Protein AF-A0A5K1ELY2-F1 (afdb_monomer)

Organism: NCBI:txid210225

Foldseek 3Di:
DDPDDDADAQPLVCVCPPPVHDDPVSSVVRDDDPRVVSVVVVVD

Mean predicted aligned error: 3.33 Å

InterPro domains:
  IPR002695 Bifunctional purine biosynthesis protein PurH-like [PTHR11692] (1-44)
  IPR036914 Methylglyoxal synthase-like domain superfamily [G3DSA:3.40.50.1380] (1-44)
  IPR036914 Methylglyoxal synthase-like domain superfamily [SSF52335] (2-44)

Structure (mmCIF, N/CA/C/O backbone):
data_AF-A0A5K1ELY2-F1
#
_entry.id   AF-A0A5K1ELY2-F1
#
loop_
_atom_site.group_PDB
_atom_site.id
_atom_site.type_symbol
_atom_site.label_atom_id
_atom_site.label_alt_id
_atom_site.label_comp_id
_atom_site.label_asym_id
_atom_site.label_entity_id
_atom_site.label_seq_id
_atom_site.pdbx_PDB_ins_code
_atom_site.Cartn_x
_atom_site.Cartn_y
_atom_site.Cartn_z
_atom_site.occupancy
_atom_site.B_iso_or_equiv
_atom_site.auth_seq_id
_atom_site.auth_comp_id
_atom_site.auth_asym_id
_atom_site.auth_atom_id
_atom_site.pdbx_PDB_model_num
ATOM 1 N N . THR A 1 1 ? 20.058 3.491 -13.789 1.00 85.44 1 THR A N 1
ATOM 2 C CA . THR A 1 1 ? 18.879 2.847 -14.401 1.00 85.44 1 THR A CA 1
ATOM 3 C C . THR A 1 1 ? 18.604 1.571 -13.645 1.00 85.44 1 THR A C 1
ATOM 5 O O . THR A 1 1 ? 19.550 1.031 -13.084 1.00 85.44 1 THR A O 1
ATOM 8 N N . PHE A 1 2 ? 17.350 1.138 -13.567 1.00 95.44 2 PHE A N 1
ATOM 9 C CA . PHE A 1 2 ? 16.983 -0.122 -12.925 1.00 95.44 2 PHE A CA 1
ATOM 10 C C . PHE A 1 2 ? 16.532 -1.102 -14.003 1.00 95.44 2 PHE A C 1
ATOM 12 O O . PHE A 1 2 ? 15.639 -0.767 -14.776 1.00 95.44 2 PHE A O 1
ATOM 19 N N . ASP A 1 3 ? 17.157 -2.277 -14.053 1.00 97.25 3 ASP A N 1
ATOM 20 C CA . ASP A 1 3 ? 16.832 -3.309 -15.046 1.00 97.25 3 ASP A CA 1
ATOM 21 C C . ASP A 1 3 ? 15.600 -4.128 -14.638 1.00 97.25 3 ASP A C 1
ATOM 23 O O . ASP A 1 3 ? 14.879 -4.649 -15.484 1.00 97.25 3 ASP A O 1
ATOM 27 N N . VAL A 1 4 ? 15.345 -4.230 -13.330 1.00 97.31 4 VAL A N 1
ATOM 28 C CA . VAL A 1 4 ? 14.191 -4.928 -12.759 1.00 97.31 4 VAL A CA 1
ATOM 29 C C . VAL A 1 4 ? 13.667 -4.137 -11.564 1.00 97.31 4 VAL A C 1
ATOM 31 O O . VAL A 1 4 ? 14.438 -3.675 -10.723 1.00 97.31 4 VAL A O 1
ATOM 34 N N . VAL A 1 5 ? 12.343 -4.019 -11.474 1.00 96.44 5 VAL A N 1
ATOM 35 C CA . VAL A 1 5 ? 11.633 -3.426 -10.337 1.00 96.44 5 VAL A CA 1
ATOM 36 C C . VAL A 1 5 ? 10.603 -4.444 -9.850 1.00 96.44 5 VAL A C 1
ATOM 38 O O . VAL A 1 5 ? 9.688 -4.801 -10.587 1.00 96.44 5 VAL A O 1
ATOM 41 N N . ILE A 1 6 ? 10.768 -4.935 -8.618 1.00 97.12 6 ILE A N 1
ATOM 42 C CA . ILE A 1 6 ? 9.849 -5.886 -7.975 1.00 97.12 6 ILE A CA 1
ATOM 43 C C . ILE A 1 6 ? 9.160 -5.152 -6.832 1.00 97.12 6 ILE A C 1
ATOM 45 O O . ILE A 1 6 ? 9.813 -4.761 -5.866 1.00 97.12 6 ILE A O 1
ATOM 49 N N . VAL A 1 7 ? 7.850 -4.951 -6.950 1.00 96.81 7 VAL A N 1
ATOM 50 C CA . VAL A 1 7 ? 7.052 -4.213 -5.966 1.00 96.81 7 VAL A CA 1
ATOM 51 C C . VAL A 1 7 ? 5.825 -5.033 -5.592 1.00 96.81 7 VAL A C 1
ATOM 53 O O . VAL A 1 7 ? 5.166 -5.621 -6.447 1.00 96.81 7 VAL A O 1
ATOM 56 N N . ASN A 1 8 ? 5.528 -5.037 -4.298 1.00 95.19 8 ASN A N 1
ATOM 57 C CA . ASN A 1 8 ? 4.305 -5.538 -3.690 1.00 95.19 8 ASN A CA 1
ATOM 58 C C . ASN A 1 8 ? 3.662 -4.370 -2.927 1.00 95.19 8 ASN A C 1
ATOM 60 O O . ASN A 1 8 ? 4.385 -3.595 -2.304 1.00 95.19 8 ASN A O 1
ATOM 64 N N . LEU A 1 9 ? 2.338 -4.252 -2.988 1.00 95.75 9 LEU A N 1
ATOM 65 C CA . LEU A 1 9 ? 1.583 -3.208 -2.298 1.00 95.75 9 LEU A CA 1
ATOM 66 C C . LEU A 1 9 ? 1.123 -3.683 -0.923 1.00 95.75 9 LEU A C 1
ATOM 68 O O . LEU A 1 9 ? 0.961 -4.879 -0.676 1.00 95.75 9 LEU A O 1
ATOM 72 N N . TYR A 1 10 ? 0.826 -2.738 -0.038 1.00 91.88 10 TYR A N 1
ATOM 73 C CA . TYR A 1 10 ? 0.112 -3.081 1.186 1.00 91.88 10 TYR A CA 1
ATOM 74 C C . TYR A 1 10 ? -1.292 -3.601 0.849 1.00 91.88 10 TYR A C 1
ATOM 76 O O . TYR A 1 10 ? -1.959 -3.031 -0.023 1.00 91.88 10 TYR A O 1
ATOM 84 N N . PRO A 1 11 ? -1.765 -4.669 1.523 1.00 92.50 11 PRO A N 1
ATOM 85 C CA . PRO A 1 11 ? -3.076 -5.259 1.275 1.00 92.50 11 PRO A CA 1
ATOM 86 C C . PRO A 1 11 ? -4.170 -4.383 1.900 1.00 92.50 11 PRO A C 1
ATOM 88 O O . PRO A 1 11 ? -4.838 -4.759 2.861 1.00 92.50 11 PRO A O 1
ATOM 91 N N . PHE A 1 12 ? -4.328 -3.171 1.364 1.00 93.88 12 PHE A N 1
ATOM 92 C CA . PHE A 1 12 ? -5.189 -2.134 1.920 1.00 93.88 12 PHE A CA 1
ATOM 93 C C . PHE A 1 12 ? -6.628 -2.625 2.074 1.00 93.88 12 PHE A C 1
ATOM 95 O O . PHE A 1 12 ? -7.217 -2.469 3.140 1.00 93.88 12 PHE A O 1
ATOM 102 N N . TYR A 1 13 ? -7.166 -3.274 1.036 1.00 91.56 13 TYR A N 1
ATOM 103 C CA . TYR A 1 13 ? -8.528 -3.806 1.045 1.00 91.56 13 TYR A CA 1
ATOM 104 C C . TYR A 1 13 ? -8.738 -4.822 2.170 1.00 91.56 13 TYR A C 1
ATOM 106 O O . TYR A 1 13 ? -9.670 -4.671 2.959 1.00 91.56 13 TYR A O 1
ATOM 114 N N . ASP A 1 14 ? -7.853 -5.811 2.295 1.00 91.44 14 ASP A N 1
ATOM 115 C CA . ASP A 1 14 ? -7.939 -6.840 3.338 1.00 91.44 14 ASP A CA 1
ATOM 116 C C . ASP A 1 14 ? -7.820 -6.222 4.733 1.00 91.44 14 ASP A C 1
ATOM 118 O O . ASP A 1 14 ? -8.498 -6.641 5.672 1.00 91.44 14 ASP A O 1
ATOM 122 N N . ARG A 1 15 ? -6.990 -5.179 4.873 1.00 89.56 15 ARG A N 1
ATOM 123 C CA . ARG A 1 15 ? -6.823 -4.478 6.143 1.00 89.56 15 ARG A CA 1
ATOM 124 C C . ARG A 1 15 ? -8.097 -3.749 6.552 1.00 89.56 15 ARG A C 1
ATOM 126 O O . ARG A 1 15 ? -8.551 -3.955 7.673 1.00 89.56 15 ARG A O 1
ATOM 133 N N .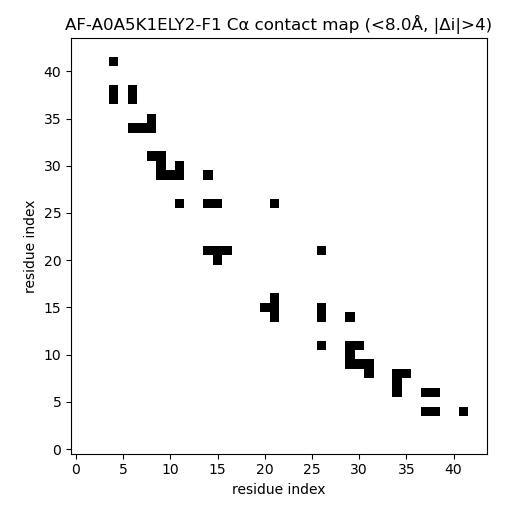 VAL A 1 16 ? -8.678 -2.924 5.680 1.00 90.81 16 VAL A N 1
ATOM 134 C CA . VAL A 1 16 ? -9.866 -2.115 6.020 1.00 90.81 16 VAL A CA 1
ATOM 135 C C . VAL A 1 16 ? -11.162 -2.929 6.063 1.00 90.81 16 VAL A C 1
ATOM 137 O O . VAL A 1 16 ? -12.122 -2.509 6.703 1.00 90.81 16 VAL A O 1
ATOM 140 N N . SER A 1 17 ? -11.196 -4.096 5.414 1.00 90.25 17 SER A N 1
ATOM 141 C CA . SER A 1 17 ? -12.342 -5.018 5.427 1.00 90.25 17 SER A CA 1
ATOM 142 C C . SER A 1 17 ? -12.312 -6.025 6.585 1.00 90.25 17 SER A C 1
ATOM 144 O O . SER A 1 17 ? -13.23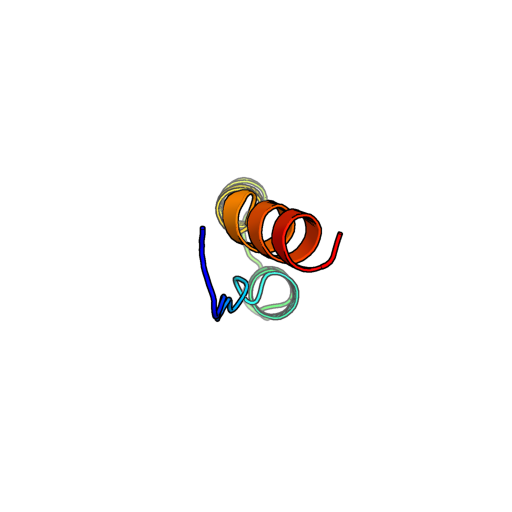5 -6.829 6.729 1.00 90.25 17 SER A O 1
ATOM 146 N N . ALA A 1 18 ? -11.279 -5.981 7.434 1.00 85.81 18 ALA A N 1
ATOM 147 C CA . ALA A 1 18 ? -11.139 -6.886 8.566 1.00 85.81 18 ALA A CA 1
ATOM 148 C C . ALA A 1 18 ? -12.330 -6.774 9.538 1.00 85.81 18 ALA A C 1
ATOM 150 O O . ALA A 1 18 ? -12.713 -5.686 9.970 1.00 85.81 18 ALA A O 1
ATOM 151 N N . GLY A 1 19 ? -12.893 -7.925 9.921 1.00 69.88 19 GLY A N 1
ATOM 152 C CA . GLY A 1 19 ? -14.168 -8.026 10.646 1.00 69.88 19 GLY A CA 1
ATOM 153 C C . GLY A 1 19 ? -14.229 -7.374 12.034 1.00 69.88 19 GLY A C 1
ATOM 154 O O . GLY A 1 19 ? -15.323 -7.191 12.556 1.00 69.88 19 GLY A O 1
ATOM 155 N N . SER A 1 20 ? -13.094 -6.995 12.633 1.00 79.19 20 SER A N 1
ATOM 156 C CA . SER A 1 20 ? -13.066 -6.225 13.886 1.00 79.19 20 SER A CA 1
ATOM 157 C C . SER A 1 20 ? -13.271 -4.717 13.687 1.00 79.19 20 SER A C 1
ATOM 159 O O . SER A 1 20 ? -13.341 -3.996 14.677 1.00 79.19 20 SER A O 1
ATOM 161 N N . GLY A 1 21 ? -13.366 -4.244 12.439 1.00 73.00 21 GLY A N 1
ATOM 162 C CA . GLY A 1 21 ? -13.352 -2.825 12.099 1.00 73.00 21 GLY A CA 1
ATOM 163 C C . GLY A 1 21 ? -11.962 -2.222 12.316 1.00 73.00 21 GLY A C 1
ATOM 164 O O . GLY A 1 21 ? -11.329 -2.419 13.352 1.00 73.00 21 GLY A O 1
ATOM 165 N N . VAL A 1 22 ? -11.459 -1.503 11.321 1.00 88.25 22 VAL A N 1
ATOM 166 C CA . VAL A 1 22 ? -10.242 -0.692 11.441 1.00 88.25 22 VAL A CA 1
ATOM 167 C C . VAL A 1 22 ? -10.672 0.760 11.625 1.00 88.25 22 VAL A C 1
ATOM 169 O O . VAL A 1 22 ? -11.673 1.179 11.040 1.00 88.25 22 VAL A O 1
ATOM 172 N N . THR A 1 23 ? -9.975 1.514 12.479 1.00 92.44 23 THR A N 1
ATOM 173 C CA . THR A 1 23 ? -10.264 2.945 12.645 1.00 92.44 23 THR A CA 1
ATOM 174 C C . THR A 1 23 ? -9.964 3.685 11.344 1.00 92.44 23 THR A C 1
ATOM 176 O O . THR A 1 23 ? -9.237 3.195 10.477 1.00 92.44 23 THR A O 1
ATOM 179 N N . PHE A 1 24 ? -10.535 4.873 11.176 1.00 91.81 24 PHE A N 1
ATOM 180 C CA . PHE A 1 24 ? -10.255 5.667 9.986 1.00 91.81 24 PHE A CA 1
ATOM 181 C C . PHE A 1 24 ? -8.767 6.041 9.908 1.00 91.81 24 PHE A C 1
ATOM 183 O O . PHE A 1 24 ? -8.153 5.922 8.849 1.00 91.81 24 PHE A O 1
ATOM 190 N N . GLU A 1 25 ? -8.182 6.408 11.048 1.00 94.56 25 GLU A N 1
ATOM 191 C CA . GLU A 1 25 ? -6.768 6.737 11.211 1.00 94.56 25 GLU A CA 1
ATOM 192 C C . GLU A 1 25 ? -5.872 5.549 10.846 1.00 94.56 25 GLU A C 1
ATOM 194 O O . GLU A 1 25 ? -4.970 5.693 10.023 1.00 94.56 25 GLU A O 1
ATOM 199 N N . ASP A 1 26 ? -6.173 4.354 11.360 1.00 91.12 26 ASP A N 1
ATOM 200 C CA . ASP A 1 26 ? -5.438 3.139 10.997 1.00 91.12 26 ASP A CA 1
ATOM 201 C C . ASP A 1 26 ? -5.590 2.821 9.502 1.00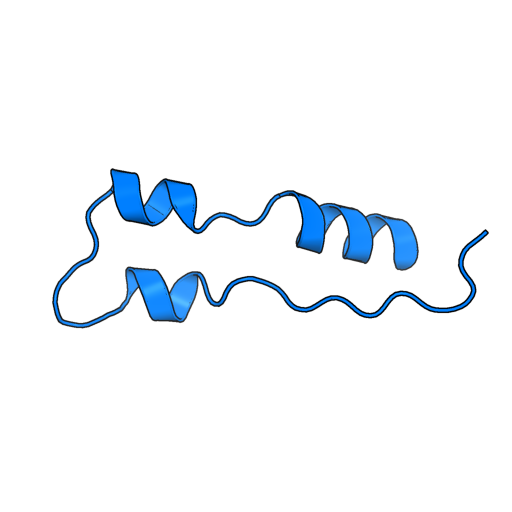 91.12 26 ASP A C 1
ATOM 203 O O . ASP A 1 26 ? -4.667 2.303 8.874 1.00 91.12 26 ASP A O 1
ATOM 207 N N . GLY A 1 27 ? -6.749 3.124 8.910 1.00 92.81 27 GLY A N 1
ATOM 208 C CA . GLY A 1 27 ? -6.975 3.009 7.474 1.00 92.81 27 GLY A CA 1
ATOM 209 C C . GLY A 1 27 ? -6.017 3.896 6.681 1.00 92.81 27 GLY A C 1
ATOM 210 O O . GLY A 1 27 ? -5.352 3.405 5.772 1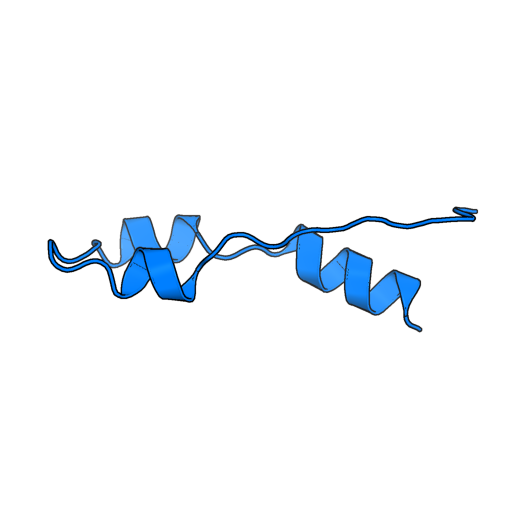.00 92.81 27 GLY A O 1
ATOM 211 N N . ILE A 1 28 ? -5.889 5.174 7.050 1.00 93.94 28 ILE A N 1
ATOM 212 C CA . ILE A 1 28 ? -4.991 6.129 6.378 1.00 93.94 28 ILE A CA 1
ATOM 213 C C . ILE A 1 28 ? -3.546 5.620 6.360 1.00 93.94 28 ILE A C 1
ATOM 215 O O . ILE A 1 28 ? -2.909 5.645 5.307 1.00 93.94 28 ILE A O 1
ATOM 219 N N . GLU A 1 29 ? -3.054 5.097 7.482 1.00 93.62 29 GLU A N 1
ATOM 220 C CA . GLU A 1 29 ? -1.676 4.596 7.608 1.00 93.62 29 GLU A CA 1
ATOM 221 C C . GLU A 1 29 ? -1.370 3.393 6.698 1.00 93.62 29 GLU A C 1
ATOM 223 O O . GLU A 1 29 ? -0.211 3.065 6.447 1.00 93.62 29 GLU A O 1
ATOM 228 N N . ASN A 1 30 ? -2.397 2.724 6.169 1.00 93.12 30 ASN A N 1
ATOM 229 C CA . ASN A 1 30 ? -2.231 1.595 5.255 1.00 93.12 30 ASN A CA 1
ATOM 230 C C . ASN A 1 30 ? -2.219 1.997 3.771 1.00 93.12 30 ASN A C 1
ATOM 232 O O . ASN A 1 30 ? -2.089 1.125 2.908 1.00 93.12 30 ASN A O 1
ATOM 236 N N . ILE A 1 31 ? -2.355 3.287 3.446 1.00 95.94 31 ILE A N 1
ATOM 237 C CA . ILE A 1 31 ? -2.301 3.769 2.062 1.00 95.94 31 ILE A CA 1
ATOM 238 C C . ILE A 1 31 ? -0.844 3.819 1.594 1.00 95.94 31 ILE A C 1
ATOM 240 O O . ILE A 1 31 ? -0.063 4.678 2.000 1.00 95.94 31 ILE A O 1
ATOM 244 N N . ASP A 1 32 ? -0.487 2.923 0.676 1.00 97.44 32 ASP A N 1
ATOM 245 C CA . ASP A 1 32 ? 0.832 2.932 0.048 1.00 97.44 32 ASP A CA 1
ATOM 246 C C . ASP A 1 32 ? 0.923 4.011 -1.045 1.00 97.44 32 ASP A C 1
ATOM 248 O O . ASP A 1 32 ? 0.174 4.007 -2.024 1.00 97.44 32 ASP A O 1
ATOM 252 N N . ILE A 1 33 ? 1.876 4.930 -0.887 1.00 97.25 33 ILE A N 1
ATOM 253 C CA . ILE A 1 33 ? 2.191 5.977 -1.867 1.00 97.25 33 ILE A CA 1
ATOM 254 C C . ILE A 1 33 ? 3.362 5.559 -2.764 1.00 97.25 33 ILE A C 1
ATOM 256 O O . ILE A 1 33 ? 3.365 5.820 -3.970 1.00 97.25 33 ILE A O 1
ATOM 260 N N . GLY A 1 34 ? 4.366 4.908 -2.178 1.00 97.50 34 GLY A N 1
ATOM 261 C CA . GLY A 1 34 ? 5.627 4.594 -2.841 1.00 97.50 34 GLY A CA 1
ATOM 262 C C . GLY A 1 34 ? 5.495 3.440 -3.826 1.00 97.50 34 GLY A C 1
ATOM 263 O O . GLY A 1 34 ? 5.974 3.546 -4.956 1.00 97.50 34 GLY A O 1
ATOM 264 N N . GLY A 1 35 ? 4.812 2.365 -3.432 1.00 97.44 35 GLY A N 1
ATOM 265 C CA . GLY A 1 35 ? 4.594 1.189 -4.269 1.00 97.44 35 GLY A CA 1
ATOM 266 C C . GLY A 1 35 ? 3.911 1.533 -5.596 1.00 97.44 35 GLY A C 1
ATOM 267 O O . GLY A 1 35 ? 4.491 1.276 -6.657 1.00 97.44 35 GLY A O 1
ATOM 268 N N . PRO A 1 36 ? 2.739 2.202 -5.592 1.00 98.12 36 PRO A N 1
ATOM 269 C CA . PRO A 1 36 ? 2.068 2.601 -6.826 1.00 98.12 36 PRO A CA 1
ATOM 270 C C . PRO A 1 36 ? 2.885 3.600 -7.651 1.00 98.12 36 PRO A C 1
ATOM 272 O O . PRO A 1 36 ? 2.884 3.520 -8.880 1.00 98.12 36 PRO A O 1
ATOM 275 N N . ALA A 1 37 ? 3.609 4.526 -7.010 1.00 98.38 37 ALA A N 1
ATOM 276 C CA . ALA A 1 37 ? 4.479 5.463 -7.716 1.00 98.38 37 ALA A CA 1
ATOM 277 C C . ALA A 1 37 ? 5.605 4.739 -8.472 1.00 98.38 37 ALA A C 1
ATOM 279 O O . ALA A 1 37 ? 5.813 5.012 -9.655 1.00 98.38 37 ALA A O 1
ATOM 280 N N . MET A 1 38 ? 6.281 3.782 -7.827 1.00 98.19 38 MET A N 1
ATOM 281 C CA . MET A 1 38 ? 7.346 2.984 -8.442 1.00 98.19 38 MET 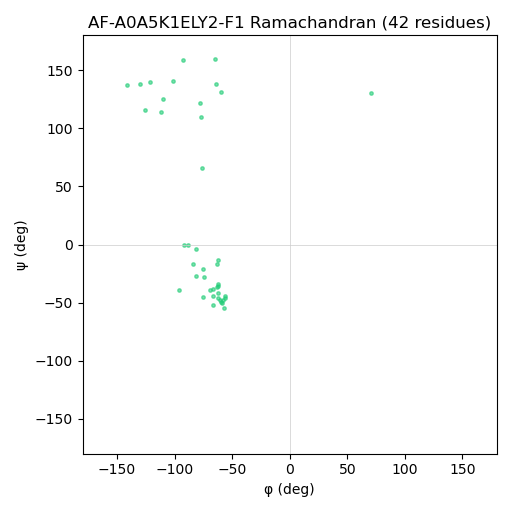A CA 1
ATOM 282 C C . MET A 1 38 ? 6.821 2.077 -9.555 1.00 98.19 38 MET A C 1
ATOM 284 O O . MET A 1 38 ? 7.416 2.059 -10.630 1.00 98.19 38 MET A O 1
ATOM 288 N N . ILE A 1 39 ? 5.689 1.388 -9.352 1.00 98.00 39 ILE A N 1
ATOM 289 C CA . ILE A 1 39 ? 5.060 0.560 -10.397 1.00 98.00 39 ILE A CA 1
ATOM 290 C C . ILE A 1 39 ? 4.744 1.414 -11.624 1.00 98.00 39 ILE A C 1
ATOM 292 O O . ILE A 1 39 ? 5.089 1.047 -12.744 1.00 98.00 39 ILE A O 1
ATOM 296 N N . ARG A 1 40 ? 4.123 2.582 -11.426 1.00 98.19 40 ARG A N 1
ATOM 297 C CA . ARG A 1 40 ? 3.760 3.474 -12.535 1.00 98.19 40 ARG A CA 1
ATOM 298 C C . ARG A 1 40 ? 4.978 4.054 -13.244 1.00 98.19 40 ARG A C 1
ATOM 300 O O . ARG A 1 40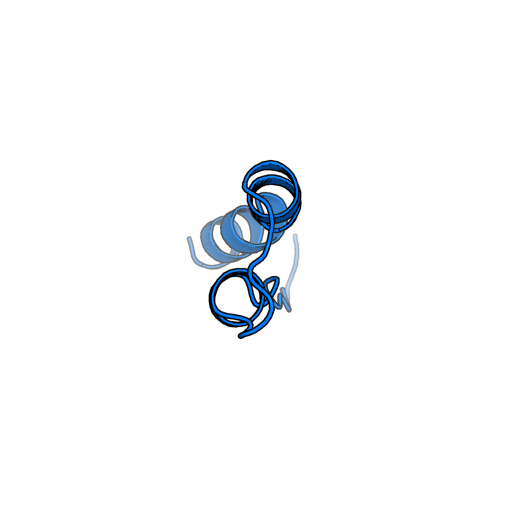 ? 4.940 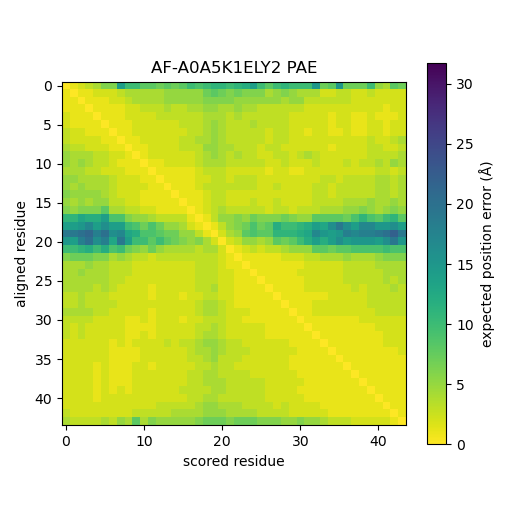4.200 -14.458 1.00 98.19 40 ARG A O 1
ATOM 307 N N . ALA A 1 41 ? 6.029 4.404 -12.506 1.00 97.88 41 ALA A N 1
ATOM 308 C CA . ALA A 1 41 ? 7.260 4.928 -13.086 1.00 97.88 41 ALA A CA 1
ATOM 309 C C . ALA A 1 41 ? 8.029 3.860 -13.874 1.00 97.88 41 ALA A C 1
ATOM 311 O O . ALA A 1 41 ? 8.555 4.174 -14.933 1.00 97.88 41 ALA A O 1
ATOM 312 N N . ALA A 1 42 ? 8.071 2.620 -13.378 1.00 97.25 42 ALA A N 1
ATOM 313 C CA . ALA A 1 42 ? 8.727 1.500 -14.049 1.00 97.25 42 ALA A CA 1
ATOM 314 C C . ALA A 1 42 ? 7.935 0.973 -15.258 1.00 97.25 42 ALA A C 1
ATOM 316 O O . ALA A 1 42 ? 8.531 0.431 -16.182 1.00 97.25 42 ALA A O 1
ATOM 317 N N . ALA A 1 43 ? 6.604 1.113 -15.252 1.00 95.25 43 ALA A N 1
ATOM 318 C CA . ALA A 1 43 ? 5.737 0.696 -16.356 1.00 95.25 43 ALA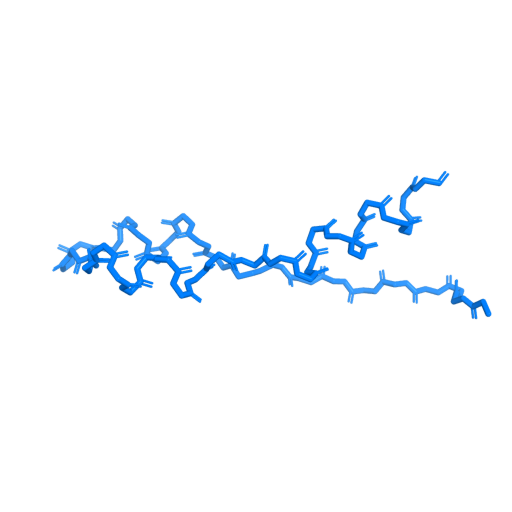 A CA 1
ATOM 319 C C . ALA A 1 43 ? 5.608 1.732 -17.490 1.00 95.25 43 ALA A C 1
ATOM 321 O O . ALA A 1 43 ? 5.110 1.384 -18.560 1.00 95.25 43 ALA A O 1
ATOM 322 N N . LYS A 1 44 ? 5.982 2.994 -17.246 1.00 91.62 44 LYS A N 1
ATOM 323 C CA . LYS A 1 44 ? 5.996 4.069 -18.249 1.00 91.62 44 LYS A CA 1
ATOM 324 C C . LYS A 1 44 ? 7.189 3.921 -19.188 1.00 91.62 44 LYS A C 1
ATOM 326 O O . LYS A 1 44 ? 6.978 4.159 -20.397 1.00 91.62 44 LYS A O 1
#

Sequence (44 aa):
TFDVVIVNLYPFYDRVSAGSGVTFEDGIENIDIGGPAMIRAAAK

Solvent-accessible surface area (backbone atoms only — not comparable to full-atom values): 2963 Å² total; per-residue (Å²): 138,79,96,75,86,89,81,77,70,62,64,43,67,65,54,58,66,35,91,85,65,56,54,71,69,63,45,59,77,43,65,66,63,63,45,61,51,50,53,53,63,74,72,105

pLDDT: mean 92.88, std 6.15, range [69.88, 98.38]

Radius of gyration: 13.56 Å; Cα contacts (8 Å, |Δi|>4): 25; chains: 1; bounding box: 33×15×32 Å

Secondary structure (DSSP, 8-state):
--S--------HHHHHT-TT--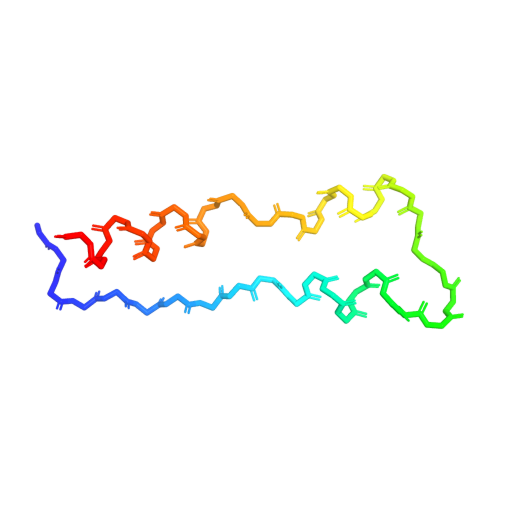-HHHHHHT--SHHHHHHHHHH-